Protein AF-A0A9X2S4Z9-F1 (afdb_monomer)

Foldseek 3Di:
DPPPDDDDQDDDDPPADDCLCCLVVVDDDPDDDDDPDDDDDDDDDSVCCNPPVCPPPVSVVVSVVRVVVSVVVSVVVVCCVVPDDPVVVVLVVVQVVVVVVDVDRDDDDPDPPPPPD

Nearest PDB structures (foldseek):
  8ro1-assembly1_P  TM=2.222E-01  e=6.236E+00  Caenorhabditis elegans

InterPro domains:
  IPR014710 RmlC-like jelly roll fold [G3DSA:2.60.120.10] (1-115)
  IPR018490 Cyclic nucleotide-binding domain superfamily [SSF51206] (2-73)

Radius of gyration: 18.54 Å; Cα contacts (8 Å, |Δi|>4): 35; chains: 1; bounding box: 45×36×49 Å

Mean predicted aligned error: 10.08 Å

pLDDT: mean 78.52, std 17.28, range [30.0, 96.38]

Organism: NCBI:txid2963284

Solvent-accessible surface area (backbone atoms only — not comparable to full-atom values): 7906 Å² total; per-residue (Å²): 117,96,84,79,75,85,79,88,88,79,89,87,64,92,89,72,90,78,61,62,65,33,50,76,66,72,46,79,78,92,71,86,86,80,80,91,62,98,77,88,81,91,84,75,60,63,66,57,40,55,74,51,39,65,74,33,68,67,55,39,50,51,49,52,52,54,49,50,53,52,49,52,51,51,50,50,51,49,50,48,69,72,74,49,60,68,68,63,52,51,51,52,49,51,40,59,58,34,58,73,78,43,97,58,84,75,84,77,77,94,72,78,84,85,73,86,124

Secondary structure (DSSP, 8-state):
-TT----------SS---SHHHHHHT---SS----SS--------HHHHHHTGGG-HHHHHHHHHHHHHHHHHHHHHHHHHHHS-HHHHHHHHHHHHHHHHSS------S--TT---

Structure (mmCIF, N/CA/C/O backbone):
data_AF-A0A9X2S4Z9-F1
#
_entry.id   AF-A0A9X2S4Z9-F1
#
loop_
_atom_site.group_PDB
_atom_site.id
_atom_site.type_symbol
_atom_site.label_atom_id
_atom_site.label_alt_id
_atom_site.label_comp_id
_atom_site.label_asym_id
_atom_site.label_entity_id
_atom_site.label_seq_id
_atom_site.pdbx_PDB_ins_code
_atom_site.Cartn_x
_atom_site.Cartn_y
_atom_site.Cartn_z
_atom_site.occupancy
_atom_site.B_iso_or_equiv
_atom_site.auth_seq_id
_atom_site.auth_comp_id
_atom_site.auth_asym_id
_atom_site.auth_atom_id
_atom_site.pdbx_PDB_model_num
ATOM 1 N N . MET A 1 1 ? 2.773 22.486 -10.984 1.00 43.81 1 MET A N 1
ATOM 2 C CA . MET A 1 1 ? 4.053 21.786 -10.732 1.00 43.81 1 MET A CA 1
ATOM 3 C C . MET A 1 1 ? 5.121 22.432 -11.597 1.00 43.81 1 MET A C 1
ATOM 5 O O . MET A 1 1 ? 4.816 22.690 -12.759 1.00 43.81 1 MET A O 1
ATOM 9 N N . PRO A 1 2 ? 6.314 22.745 -11.070 1.00 48.91 2 PRO A N 1
ATOM 10 C CA . PRO A 1 2 ? 7.360 23.373 -11.865 1.00 48.91 2 PRO A CA 1
ATOM 11 C C . PRO A 1 2 ? 7.752 22.391 -12.982 1.00 48.91 2 PRO A C 1
ATOM 13 O O . PRO A 1 2 ? 8.187 21.279 -12.701 1.00 48.91 2 PRO A O 1
ATOM 16 N N . ASN A 1 3 ? 7.517 22.785 -14.238 1.00 58.12 3 ASN A N 1
ATOM 17 C CA . ASN A 1 3 ? 7.929 22.126 -15.494 1.00 58.12 3 ASN A CA 1
ATOM 18 C C . ASN A 1 3 ? 6.941 21.146 -16.168 1.00 58.12 3 ASN A C 1
ATOM 20 O O . ASN A 1 3 ? 7.272 20.634 -17.233 1.00 58.12 3 ASN A O 1
ATOM 24 N N . GLY A 1 4 ? 5.746 20.884 -15.618 1.00 58.09 4 GLY A N 1
ATOM 25 C CA . GLY A 1 4 ? 4.675 20.152 -16.332 1.00 58.09 4 GLY A CA 1
ATOM 26 C C . GLY A 1 4 ? 4.968 18.690 -16.719 1.00 58.09 4 GLY A C 1
ATOM 27 O O . GLY A 1 4 ? 4.243 18.115 -17.526 1.00 58.09 4 GLY A O 1
ATOM 28 N N . ARG A 1 5 ? 6.022 18.080 -16.163 1.00 68.56 5 ARG A N 1
ATOM 29 C CA . ARG A 1 5 ? 6.392 16.682 -16.426 1.00 68.56 5 ARG A CA 1
ATOM 30 C C . ARG A 1 5 ? 5.695 15.752 -15.434 1.00 68.56 5 ARG A C 1
ATOM 32 O O . ARG A 1 5 ? 5.870 15.905 -14.227 1.00 68.56 5 ARG A O 1
ATOM 39 N N . ASN A 1 6 ? 4.952 14.776 -15.950 1.00 72.44 6 ASN A N 1
ATOM 40 C CA . ASN A 1 6 ? 4.414 13.666 -15.165 1.00 72.44 6 ASN A CA 1
ATOM 41 C C . ASN A 1 6 ? 5.463 12.552 -15.088 1.00 72.44 6 ASN A C 1
ATOM 43 O O . ASN A 1 6 ? 6.114 12.253 -16.086 1.00 72.44 6 ASN A O 1
ATOM 47 N N . SER A 1 7 ? 5.622 11.942 -13.916 1.00 76.44 7 SER A N 1
ATOM 48 C CA . SER A 1 7 ? 6.502 10.787 -13.727 1.00 76.44 7 SER A CA 1
ATOM 49 C C . SER A 1 7 ? 5.659 9.585 -13.332 1.00 76.44 7 SER A C 1
ATOM 51 O O . SER A 1 7 ? 4.906 9.664 -12.357 1.00 76.44 7 SER A O 1
ATOM 53 N N . LEU A 1 8 ? 5.760 8.490 -14.088 1.00 79.19 8 LEU A N 1
ATOM 54 C CA . LEU A 1 8 ? 5.077 7.250 -13.744 1.00 79.19 8 LEU A CA 1
ATOM 55 C C . LEU A 1 8 ? 5.768 6.609 -12.537 1.00 79.19 8 LEU A C 1
ATOM 57 O O . LEU A 1 8 ? 6.970 6.355 -12.559 1.00 79.19 8 LEU A O 1
ATOM 61 N N . LEU A 1 9 ? 4.997 6.357 -11.479 1.00 78.56 9 LEU A N 1
ATOM 62 C CA . LEU A 1 9 ? 5.508 5.759 -10.245 1.00 78.56 9 LEU A CA 1
ATOM 63 C C . LEU A 1 9 ? 5.498 4.229 -10.282 1.00 78.56 9 LEU A C 1
ATOM 65 O O . LEU A 1 9 ? 6.463 3.611 -9.839 1.00 78.56 9 LEU A O 1
ATOM 69 N N . ALA A 1 10 ? 4.404 3.630 -10.753 1.00 78.69 10 ALA A N 1
ATOM 70 C CA . ALA A 1 10 ? 4.235 2.184 -10.826 1.00 78.69 10 ALA A CA 1
ATOM 71 C C . ALA A 1 10 ? 3.013 1.812 -11.672 1.00 78.69 10 ALA A C 1
ATOM 73 O O . ALA A 1 10 ? 2.041 2.570 -11.730 1.00 78.69 10 ALA A O 1
ATOM 74 N N . PHE A 1 11 ? 3.029 0.596 -12.216 1.00 82.50 11 PHE A N 1
ATOM 75 C CA . PHE A 1 11 ? 1.827 -0.095 -12.665 1.00 82.50 11 PHE A CA 1
ATOM 76 C C . PHE A 1 11 ? 1.272 -0.978 -11.535 1.00 82.50 11 PHE A C 1
ATOM 78 O O . PHE A 1 11 ? 2.022 -1.627 -10.800 1.00 82.50 11 PHE A O 1
ATOM 85 N N . TYR A 1 12 ? -0.051 -1.003 -11.370 1.00 83.69 12 TYR A N 1
ATOM 86 C CA . TYR A 1 12 ? -0.716 -1.782 -10.323 1.00 83.69 12 TYR A CA 1
ATOM 87 C C . TYR A 1 12 ? -1.500 -2.956 -10.919 1.00 83.69 12 TYR A C 1
ATOM 89 O O . TYR A 1 12 ? -2.328 -2.765 -11.805 1.00 83.69 12 TYR A O 1
ATOM 97 N N . LYS A 1 13 ? -1.293 -4.158 -10.364 1.00 80.06 13 LYS A N 1
ATOM 98 C CA . LYS A 1 13 ? -2.093 -5.365 -10.644 1.00 80.06 13 LYS A CA 1
ATOM 99 C C . LYS A 1 13 ? -3.029 -5.669 -9.472 1.00 80.06 13 LYS A C 1
ATOM 101 O O . LYS A 1 13 ? -2.626 -5.412 -8.342 1.00 80.06 13 LYS A O 1
ATOM 106 N N . PRO A 1 14 ? -4.234 -6.223 -9.679 1.00 83.12 14 PRO A N 1
ATOM 107 C CA . PRO A 1 14 ? -5.097 -6.635 -8.574 1.00 83.12 14 PRO A CA 1
ATOM 108 C C . PRO A 1 14 ? -4.457 -7.732 -7.696 1.00 83.12 14 PRO A C 1
ATOM 110 O O . PRO A 1 14 ? -3.744 -8.587 -8.208 1.00 83.12 14 PRO A O 1
ATOM 113 N N . PHE A 1 15 ? -4.699 -7.781 -6.383 1.00 83.25 15 PHE A N 1
ATOM 114 C CA . PHE A 1 15 ? -5.403 -6.789 -5.560 1.00 83.25 15 PHE A CA 1
ATOM 115 C C . PHE A 1 15 ? -4.403 -5.797 -4.948 1.00 83.25 15 PHE A C 1
ATOM 117 O O . PHE A 1 15 ? -3.408 -6.211 -4.355 1.00 83.25 15 PHE A O 1
ATOM 124 N N . ARG A 1 16 ? -4.656 -4.485 -5.063 1.00 87.81 16 ARG A N 1
ATOM 125 C CA . ARG A 1 16 ? -3.789 -3.441 -4.485 1.00 87.81 16 ARG A CA 1
ATOM 126 C C . ARG A 1 16 ? -4.609 -2.390 -3.761 1.00 87.81 16 ARG A C 1
ATOM 128 O O . ARG A 1 16 ? -5.624 -1.920 -4.263 1.00 87.81 16 ARG A O 1
ATOM 135 N N . VAL A 1 17 ? -4.126 -2.013 -2.582 1.00 92.12 17 VAL A N 1
ATOM 136 C CA . VAL A 1 17 ? -4.711 -0.948 -1.767 1.00 92.12 17 VAL A CA 1
ATOM 137 C C . VAL A 1 17 ? -4.193 0.393 -2.255 1.00 92.12 17 VAL A C 1
ATOM 139 O O . VAL A 1 17 ? -3.003 0.545 -2.529 1.00 92.12 17 VAL A O 1
ATOM 142 N N . ILE A 1 18 ? -5.076 1.375 -2.325 1.00 92.38 18 ILE A N 1
ATOM 143 C CA . ILE A 1 18 ? -4.774 2.755 -2.692 1.00 92.38 18 ILE A CA 1
ATOM 144 C C . ILE A 1 18 ? -5.368 3.648 -1.600 1.00 92.38 18 ILE A C 1
ATOM 146 O O . ILE A 1 18 ? -6.448 3.348 -1.094 1.00 92.38 18 ILE A O 1
ATOM 150 N N . GLY A 1 19 ? -4.670 4.720 -1.221 1.00 91.75 19 GLY A N 1
ATOM 151 C CA . GLY A 1 19 ? -5.109 5.616 -0.146 1.00 91.75 19 GLY A CA 1
ATOM 152 C C . GLY A 1 19 ? -4.553 5.273 1.240 1.00 91.75 19 GLY A C 1
ATOM 153 O O . GLY A 1 19 ? -4.879 5.949 2.211 1.00 91.75 19 GLY A O 1
ATOM 154 N N . ASP A 1 20 ? -3.725 4.234 1.376 1.00 91.75 20 ASP A N 1
ATOM 155 C CA . ASP A 1 20 ? -3.153 3.819 2.664 1.00 91.75 20 ASP A CA 1
ATOM 156 C C . ASP A 1 20 ? -2.212 4.870 3.266 1.00 91.75 20 ASP A C 1
ATOM 158 O O . ASP A 1 20 ? -2.266 5.125 4.470 1.00 91.75 20 ASP A O 1
ATOM 162 N N . ILE A 1 21 ? -1.406 5.542 2.441 1.00 92.31 21 ILE A N 1
ATOM 163 C CA . ILE A 1 21 ? -0.563 6.659 2.893 1.00 92.31 21 ILE A CA 1
ATOM 164 C C . ILE A 1 21 ? -1.438 7.818 3.381 1.00 92.31 21 ILE A C 1
ATOM 166 O O . ILE A 1 21 ? -1.223 8.342 4.473 1.00 92.31 21 ILE A O 1
ATOM 170 N N . GLU A 1 22 ? -2.445 8.208 2.605 1.00 94.00 22 GLU A N 1
ATOM 171 C CA . GLU A 1 22 ? -3.347 9.325 2.889 1.00 94.00 22 GLU A CA 1
ATOM 172 C C . GLU A 1 22 ? -4.204 9.072 4.136 1.00 94.00 22 GLU A C 1
ATOM 174 O O . GLU A 1 22 ? -4.480 9.999 4.905 1.00 94.00 22 GLU A O 1
ATOM 179 N N . VAL A 1 23 ? -4.611 7.822 4.372 1.00 92.12 23 VAL A N 1
ATOM 180 C CA . VAL A 1 23 ? -5.284 7.401 5.607 1.00 92.12 23 VAL A CA 1
ATOM 181 C C . VAL A 1 23 ? -4.347 7.554 6.799 1.00 92.12 23 VAL A C 1
ATOM 183 O O . VAL A 1 23 ? -4.715 8.229 7.759 1.00 92.12 23 VAL A O 1
ATOM 186 N N . VAL A 1 24 ? -3.149 6.960 6.742 1.00 90.44 24 VAL A N 1
ATOM 187 C CA . VAL A 1 24 ? -2.219 6.886 7.883 1.00 90.44 24 VAL A CA 1
ATOM 188 C C . VAL A 1 24 ? -1.620 8.251 8.222 1.00 90.44 24 VAL A C 1
ATOM 190 O O . VAL A 1 24 ? -1.466 8.587 9.393 1.00 90.44 24 VAL A O 1
ATOM 193 N N . LYS A 1 25 ? -1.276 9.051 7.211 1.00 90.50 25 LYS A N 1
ATOM 194 C CA . LYS A 1 25 ? -0.644 10.368 7.382 1.00 90.50 25 LYS A CA 1
ATOM 195 C C . LYS A 1 25 ? -1.642 11.515 7.498 1.00 90.50 25 LYS A C 1
ATOM 197 O O . LYS A 1 25 ? -1.222 12.632 7.773 1.00 90.50 25 LYS A O 1
ATOM 202 N N . ASN A 1 26 ? -2.935 11.255 7.292 1.00 90.12 26 ASN A N 1
ATOM 203 C CA . ASN A 1 26 ? -3.973 12.285 7.236 1.00 90.12 26 ASN A CA 1
ATOM 204 C C . ASN A 1 26 ? -3.604 13.443 6.282 1.00 90.12 26 ASN A C 1
ATOM 206 O O . ASN A 1 26 ? -3.735 14.616 6.620 1.00 90.12 26 ASN A O 1
ATOM 210 N N . GLN A 1 27 ? -3.108 13.096 5.093 1.00 90.31 27 GLN A N 1
ATOM 211 C CA . GLN A 1 27 ? -2.649 14.050 4.082 1.00 90.31 27 GLN A CA 1
ATOM 212 C C . GLN A 1 27 ? -3.425 13.890 2.773 1.00 90.31 27 GLN A C 1
ATOM 214 O O . GLN A 1 27 ? -4.048 12.853 2.535 1.00 90.31 27 GLN A O 1
ATOM 219 N N . SER A 1 28 ? -3.358 14.908 1.917 1.00 89.12 28 SER A N 1
ATOM 220 C CA . SER A 1 28 ? -3.863 14.832 0.545 1.00 89.12 28 SER A CA 1
ATOM 221 C C . SER A 1 28 ? -2.977 13.944 -0.330 1.00 89.12 28 SER A C 1
ATOM 223 O O . SER A 1 28 ? -1.775 13.809 -0.079 1.00 89.12 28 SER A O 1
ATOM 225 N N . SER A 1 29 ? -3.564 13.377 -1.386 1.00 88.50 29 SER A N 1
ATOM 226 C CA . SER A 1 29 ? -2.825 12.594 -2.376 1.00 88.50 29 SER A CA 1
ATOM 227 C C . SER A 1 29 ? -1.747 13.439 -3.047 1.00 88.50 29 SER A C 1
ATOM 229 O O . SER A 1 29 ? -1.996 14.568 -3.473 1.00 88.50 29 SER A O 1
ATOM 231 N N . THR A 1 30 ? -0.550 12.879 -3.178 1.00 86.88 30 THR A N 1
ATOM 232 C CA . THR A 1 30 ? 0.594 13.552 -3.816 1.00 86.88 30 THR A CA 1
ATOM 233 C C . THR A 1 30 ? 0.688 13.280 -5.317 1.00 86.88 30 THR A C 1
ATOM 235 O O . THR A 1 30 ? 1.506 13.894 -6.000 1.00 86.88 30 THR A O 1
ATOM 238 N N . GLY A 1 31 ? -0.147 12.379 -5.834 1.00 85.88 31 GLY A N 1
ATOM 239 C CA . GLY A 1 31 ? -0.175 11.980 -7.234 1.00 85.88 3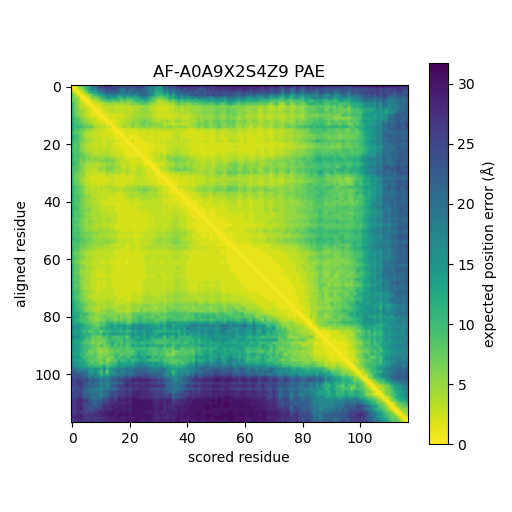1 GLY A CA 1
ATOM 240 C C . GLY A 1 31 ? -1.583 11.669 -7.723 1.00 85.88 31 GLY A C 1
ATOM 241 O O . GLY A 1 31 ? -2.557 11.731 -6.971 1.00 85.88 31 GLY A O 1
ATOM 242 N N . THR A 1 32 ? -1.668 11.337 -9.006 1.00 89.56 32 THR A N 1
ATOM 243 C CA . THR A 1 32 ? -2.892 10.896 -9.670 1.00 89.56 32 THR A CA 1
ATOM 244 C C . THR A 1 32 ? -2.816 9.408 -9.969 1.00 89.56 32 THR A C 1
ATOM 246 O O . THR A 1 32 ? -1.738 8.828 -10.099 1.00 89.56 32 THR A O 1
ATOM 249 N N . ILE A 1 33 ? -3.985 8.785 -10.066 1.00 89.06 33 ILE A N 1
ATOM 250 C CA . ILE A 1 33 ? -4.129 7.380 -10.425 1.00 89.06 33 ILE A CA 1
ATOM 251 C C . ILE A 1 33 ? -5.100 7.326 -11.587 1.00 89.06 33 ILE A C 1
ATOM 253 O O . ILE A 1 33 ? -6.151 7.966 -11.556 1.00 89.06 33 ILE A O 1
ATOM 257 N N . GLN A 1 34 ? -4.724 6.575 -12.611 1.00 90.06 34 GLN A N 1
ATOM 258 C CA . GLN A 1 34 ? -5.505 6.415 -13.821 1.00 90.06 34 GLN A CA 1
ATOM 259 C C . GLN A 1 34 ? -5.684 4.927 -14.096 1.00 90.06 34 GLN A C 1
ATOM 261 O O . GLN A 1 34 ? -4.729 4.155 -14.027 1.00 90.06 34 GLN A O 1
ATOM 266 N N . ALA A 1 35 ? -6.919 4.535 -14.398 1.00 90.38 35 ALA A N 1
ATOM 267 C CA . ALA A 1 35 ? -7.210 3.197 -14.879 1.00 90.38 35 ALA A CA 1
ATOM 268 C C . ALA A 1 35 ? -6.745 3.074 -16.336 1.00 90.38 35 ALA A C 1
ATOM 270 O O . ALA A 1 35 ? -7.098 3.910 -17.169 1.00 90.38 35 ALA A O 1
ATOM 271 N N . PHE A 1 36 ? -5.944 2.050 -16.624 1.00 83.81 36 PHE A N 1
ATOM 272 C CA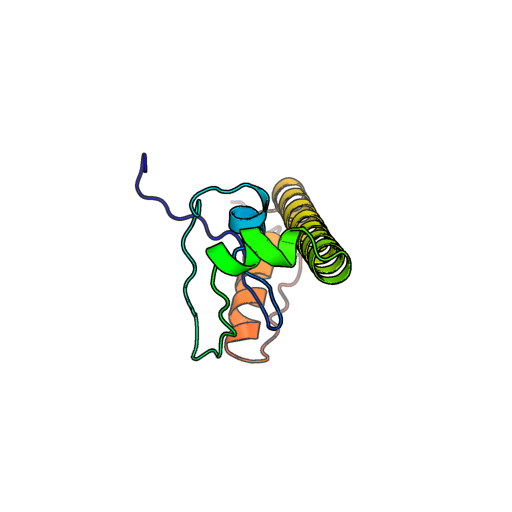 . PHE A 1 36 ? -5.474 1.763 -17.982 1.00 83.81 36 PHE A CA 1
ATOM 273 C C . PHE A 1 36 ? -6.518 0.983 -18.800 1.00 83.81 36 PHE A C 1
ATOM 275 O O . PHE A 1 36 ? -6.625 1.152 -20.007 1.00 83.81 36 PHE A O 1
ATOM 282 N N . SER A 1 37 ? -7.340 0.180 -18.123 1.00 85.31 37 SER A N 1
ATOM 283 C CA . SER A 1 37 ? -8.454 -0.580 -18.692 1.00 85.31 37 SER A CA 1
ATOM 284 C C . SER A 1 37 ? -9.651 -0.567 -17.733 1.00 85.31 37 SER A C 1
ATOM 286 O O . SER A 1 37 ? -9.572 -0.017 -16.630 1.00 85.31 37 SER A O 1
ATOM 288 N N . THR A 1 38 ? -10.783 -1.150 -18.138 1.00 90.81 38 THR A N 1
ATOM 289 C CA . THR A 1 38 ? -11.946 -1.302 -17.253 1.00 90.81 38 THR A CA 1
ATOM 290 C C . THR A 1 38 ? -11.562 -2.100 -16.006 1.00 90.81 38 THR A C 1
ATOM 292 O O . THR A 1 38 ? -11.187 -3.267 -16.093 1.00 90.81 38 THR A O 1
ATOM 295 N N . CYS A 1 39 ? -11.691 -1.480 -14.834 1.00 88.69 39 CYS A N 1
ATOM 296 C CA . CYS A 1 39 ? -11.371 -2.097 -13.553 1.00 88.69 39 CYS A CA 1
ATOM 297 C C . CYS A 1 39 ? -12.505 -1.922 -12.540 1.00 88.69 39 CYS A C 1
ATOM 299 O O . CYS A 1 39 ? -13.244 -0.936 -12.569 1.00 88.69 39 CYS A O 1
ATOM 301 N N . TYR A 1 40 ? -12.596 -2.859 -11.599 1.00 93.19 40 TYR A N 1
ATOM 302 C CA . TYR A 1 40 ? -13.519 -2.787 -10.470 1.00 93.19 40 TYR A CA 1
ATOM 303 C C . TYR A 1 40 ? -12.756 -2.418 -9.202 1.00 93.19 40 TYR A C 1
ATOM 305 O O . TYR A 1 40 ? -11.750 -3.045 -8.871 1.00 93.19 40 TYR A O 1
ATOM 313 N N . CYS A 1 41 ? -13.257 -1.417 -8.482 1.00 93.19 41 CYS A N 1
ATOM 314 C CA . CYS A 1 41 ? -12.646 -0.926 -7.252 1.00 93.19 41 CYS A CA 1
ATOM 315 C C . CYS A 1 41 ? -13.597 -1.118 -6.073 1.00 93.19 41 CYS A C 1
ATOM 317 O O . CYS A 1 41 ? -14.785 -0.810 -6.161 1.00 93.19 41 CYS A O 1
ATOM 319 N N . LEU A 1 42 ? -13.051 -1.572 -4.945 1.00 93.88 42 LEU A N 1
ATOM 320 C CA . LEU A 1 42 ? -13.736 -1.528 -3.659 1.00 93.88 42 LEU A CA 1
ATOM 321 C C . LEU A 1 42 ? -13.370 -0.214 -2.971 1.00 93.88 42 LEU A C 1
ATOM 323 O O . LEU A 1 42 ? -12.199 0.033 -2.687 1.00 93.88 42 LEU A O 1
ATOM 327 N N . ALA A 1 43 ? -14.369 0.631 -2.723 1.00 94.62 43 ALA A N 1
ATOM 328 C CA . ALA A 1 43 ? -14.176 1.931 -2.095 1.00 94.62 43 ALA A CA 1
ATOM 329 C C . ALA A 1 43 ? -14.660 1.924 -0.643 1.00 94.62 43 ALA A C 1
ATOM 331 O O . ALA A 1 43 ? -15.700 1.354 -0.314 1.00 94.62 43 ALA A O 1
ATOM 332 N N . ILE A 1 44 ? -13.916 2.612 0.220 1.00 94.25 44 ILE A N 1
ATOM 333 C CA . ILE A 1 44 ? -14.286 2.866 1.609 1.00 94.25 44 ILE A CA 1
ATOM 334 C C . ILE A 1 44 ? -14.053 4.342 1.936 1.00 94.25 44 ILE A C 1
ATOM 336 O O . ILE A 1 44 ? -13.100 4.950 1.451 1.00 94.25 44 ILE A O 1
ATOM 340 N N . SER A 1 45 ? -14.935 4.934 2.746 1.00 94.75 45 SER A N 1
ATOM 341 C CA . SER A 1 45 ? -14.791 6.332 3.167 1.00 94.75 45 SER A CA 1
ATOM 342 C C . SER A 1 45 ? -13.516 6.527 3.989 1.00 94.75 45 SER A C 1
ATOM 344 O O . SER A 1 45 ? -13.335 5.871 5.016 1.00 94.75 45 SER A O 1
ATOM 346 N N . MET A 1 46 ? -12.672 7.479 3.580 1.00 93.19 46 MET A N 1
ATOM 347 C CA . MET A 1 46 ? -11.440 7.842 4.294 1.00 93.19 46 MET A CA 1
ATOM 348 C C . MET A 1 46 ? -11.715 8.272 5.737 1.00 93.19 46 MET A C 1
ATOM 350 O O . MET A 1 46 ? -10.937 7.959 6.635 1.00 93.19 46 MET A O 1
ATOM 354 N N . GLU A 1 47 ? -12.834 8.958 5.973 1.00 93.38 47 GLU A N 1
ATOM 355 C CA . GLU A 1 47 ? -13.262 9.368 7.311 1.00 93.38 47 GLU A CA 1
ATOM 356 C C . GLU A 1 47 ? -13.522 8.149 8.200 1.00 93.38 47 GLU A C 1
ATOM 358 O O . GLU A 1 47 ? -12.962 8.043 9.292 1.00 93.38 47 GLU A O 1
ATOM 363 N N . LYS A 1 48 ? -14.290 7.176 7.692 1.00 94.00 48 LYS A N 1
ATOM 364 C CA . LYS A 1 48 ? -14.593 5.941 8.420 1.00 94.00 48 LYS A CA 1
ATOM 365 C C . LYS A 1 48 ? -13.328 5.143 8.723 1.00 94.00 48 LYS A C 1
ATOM 367 O O . LYS A 1 48 ? -13.143 4.677 9.846 1.00 94.00 48 LYS A O 1
ATOM 372 N N . VAL A 1 49 ? -12.425 5.026 7.746 1.00 94.62 49 VAL A N 1
ATOM 373 C CA . VAL A 1 49 ? -11.146 4.337 7.951 1.00 94.62 49 VAL A CA 1
ATOM 374 C C . VAL A 1 49 ? -10.356 5.010 9.073 1.00 94.62 49 VAL A C 1
ATOM 376 O O . VAL A 1 49 ? -9.880 4.329 9.979 1.00 94.62 49 VAL A O 1
ATOM 379 N N . ARG A 1 50 ? -10.253 6.343 9.056 1.00 92.62 50 ARG A N 1
ATOM 380 C CA . ARG A 1 50 ? -9.505 7.106 10.064 1.00 92.62 50 ARG A CA 1
ATOM 381 C C . ARG A 1 50 ? -10.108 7.001 11.463 1.00 92.62 50 ARG A C 1
ATOM 383 O O . ARG A 1 50 ? -9.345 6.902 12.418 1.00 92.62 50 ARG A O 1
ATOM 390 N N . LEU A 1 51 ? -11.434 7.019 11.598 1.00 93.50 51 LEU A N 1
ATOM 391 C CA . LEU A 1 51 ? -12.112 6.999 12.900 1.00 93.50 51 LEU A CA 1
ATOM 392 C C . LEU A 1 51 ? -12.157 5.609 13.545 1.00 93.50 51 LEU A C 1
ATOM 394 O O . LEU A 1 51 ? -12.007 5.501 14.770 1.00 93.50 51 LEU A O 1
ATOM 398 N N . GLU A 1 52 ? -12.372 4.575 12.731 1.00 94.38 52 GLU A N 1
ATOM 399 C CA . GLU A 1 52 ? -12.654 3.212 13.188 1.00 94.38 52 GLU A CA 1
ATOM 400 C C . GLU A 1 52 ? -11.503 2.251 12.873 1.00 94.38 52 GLU A C 1
ATOM 402 O O . GLU A 1 52 ? -10.963 1.604 13.768 1.00 94.38 52 GLU A O 1
ATOM 407 N N . LEU A 1 53 ? -11.099 2.164 11.605 1.00 93.75 53 LEU A N 1
ATOM 408 C CA . LEU A 1 53 ? -10.242 1.076 11.128 1.00 93.75 53 LEU A CA 1
ATOM 409 C C . LEU A 1 53 ? -8.762 1.260 11.464 1.00 93.75 53 LEU A C 1
ATOM 411 O O . LEU A 1 53 ? -8.052 0.275 11.630 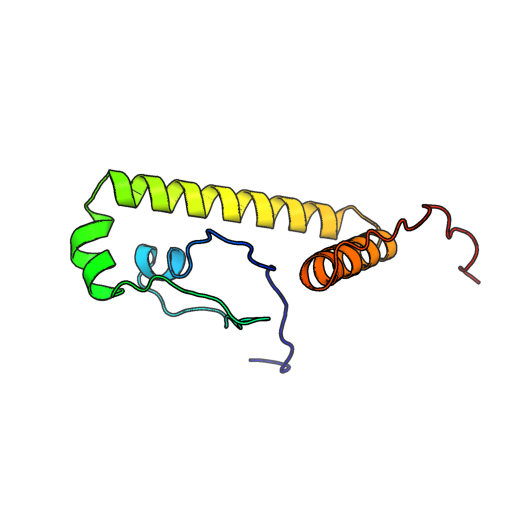1.00 93.75 53 LEU A O 1
ATOM 415 N N . THR A 1 54 ? -8.286 2.491 11.647 1.00 89.31 54 THR A N 1
ATOM 416 C CA . THR A 1 54 ? -6.925 2.740 12.165 1.00 89.31 54 THR A CA 1
ATOM 417 C C . THR A 1 54 ? -6.730 2.209 13.589 1.00 89.31 54 THR A C 1
ATOM 419 O O . THR A 1 54 ? -5.598 1.941 13.990 1.00 89.31 54 THR A O 1
ATOM 422 N N . LYS A 1 55 ? -7.822 2.031 14.346 1.00 92.62 55 LYS A N 1
ATOM 423 C CA . LYS A 1 55 ? -7.826 1.442 15.693 1.00 92.62 55 LYS A CA 1
ATOM 424 C C . LYS A 1 55 ? -8.016 -0.077 15.664 1.00 92.62 55 LYS A C 1
ATOM 426 O O . LYS A 1 55 ? -7.773 -0.739 16.672 1.00 92.62 55 LYS A O 1
ATOM 431 N N . ASP A 1 56 ? -8.430 -0.639 14.529 1.00 95.75 56 ASP A N 1
ATOM 432 C CA . ASP A 1 56 ? -8.541 -2.081 14.348 1.00 95.75 56 ASP A CA 1
ATOM 433 C C . ASP A 1 56 ? -7.165 -2.688 14.042 1.00 95.75 56 ASP A C 1
ATOM 435 O O . ASP A 1 56 ? -6.505 -2.366 13.053 1.00 95.75 56 ASP A O 1
ATOM 439 N N . ARG A 1 57 ? -6.726 -3.621 14.891 1.00 96.25 57 ARG A N 1
ATOM 440 C CA . ARG A 1 57 ? -5.400 -4.244 14.768 1.00 96.25 57 ARG A CA 1
ATOM 441 C C . ARG A 1 57 ? -5.229 -5.042 13.472 1.00 96.25 57 ARG A C 1
ATOM 443 O O . ARG A 1 57 ? -4.112 -5.116 12.962 1.00 96.25 57 ARG A O 1
ATOM 450 N N . LYS A 1 58 ? -6.285 -5.681 12.957 1.00 96.38 58 LYS A N 1
ATOM 451 C CA . LYS A 1 58 ? -6.206 -6.483 11.726 1.00 96.38 58 LYS A CA 1
ATOM 452 C C . LYS A 1 58 ? -6.042 -5.564 10.523 1.00 96.38 58 LYS A C 1
ATOM 454 O O . LYS A 1 58 ? -5.149 -5.795 9.714 1.00 96.38 58 LYS A O 1
ATOM 459 N N . PHE A 1 59 ? -6.845 -4.505 10.448 1.00 93.56 59 PHE A N 1
ATOM 460 C CA . PHE A 1 59 ? -6.747 -3.511 9.384 1.00 93.56 59 PHE A CA 1
ATOM 461 C C . PHE A 1 59 ? -5.410 -2.766 9.425 1.00 93.56 59 PHE A C 1
ATOM 463 O O . PHE A 1 59 ? -4.778 -2.568 8.387 1.00 93.56 59 PHE A O 1
ATOM 470 N N . LEU A 1 60 ? -4.931 -2.408 10.619 1.00 92.56 60 LEU A N 1
ATOM 471 C CA . LEU A 1 60 ? -3.636 -1.757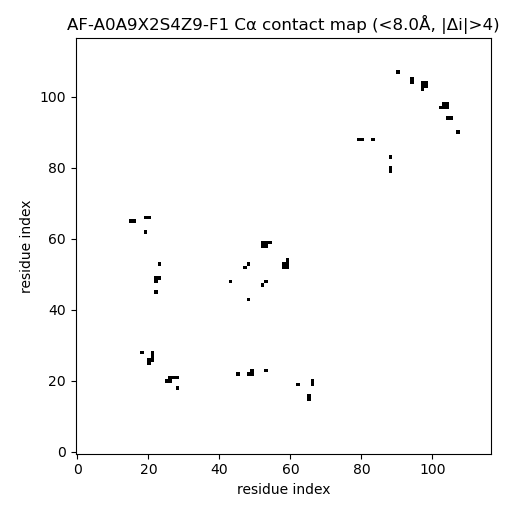 10.771 1.00 92.56 60 LEU A CA 1
ATOM 472 C C . LEU A 1 60 ? -2.490 -2.668 10.316 1.00 92.56 60 LEU A C 1
ATOM 474 O O . LEU A 1 60 ? -1.628 -2.224 9.563 1.00 92.56 60 LEU A O 1
ATOM 478 N N . LYS A 1 61 ? -2.501 -3.952 10.708 1.00 95.62 61 LYS 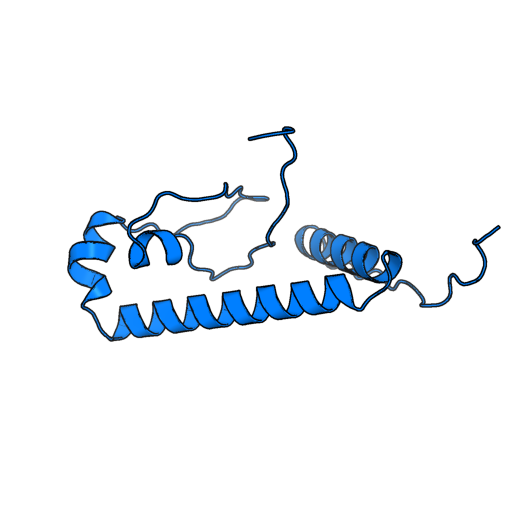A N 1
ATOM 479 C CA . LYS A 1 61 ? -1.508 -4.930 10.241 1.00 95.62 61 LYS A CA 1
ATOM 480 C C . LYS A 1 61 ? -1.529 -5.060 8.715 1.00 95.62 61 LYS A C 1
ATOM 482 O O . LYS A 1 61 ? -0.478 -4.950 8.096 1.00 95.62 61 LYS A O 1
ATOM 487 N N . PHE A 1 62 ? -2.714 -5.212 8.128 1.00 94.12 62 PHE A N 1
ATOM 488 C CA . PHE A 1 62 ? -2.898 -5.267 6.677 1.00 94.12 62 PHE A CA 1
ATOM 489 C C . PHE A 1 62 ? -2.347 -4.017 5.969 1.00 94.12 62 PHE A C 1
ATOM 491 O O . PHE A 1 62 ? -1.648 -4.113 4.963 1.00 94.12 62 PHE A O 1
ATOM 498 N N . THR A 1 63 ? -2.607 -2.832 6.526 1.00 93.31 63 THR A N 1
ATOM 499 C CA . THR A 1 63 ? -2.099 -1.561 5.990 1.00 93.31 63 THR A CA 1
ATOM 500 C C . THR A 1 63 ? -0.571 -1.500 6.058 1.00 93.31 63 THR A C 1
ATOM 502 O O . THR A 1 63 ? 0.073 -1.081 5.098 1.00 93.31 63 THR A O 1
ATOM 505 N N . CYS A 1 64 ? 0.028 -1.955 7.162 1.00 93.62 64 CYS A N 1
ATOM 506 C CA . CYS A 1 64 ? 1.480 -2.034 7.311 1.00 93.62 64 CYS A CA 1
ATOM 507 C C . CYS A 1 64 ? 2.119 -3.017 6.321 1.00 93.62 64 CYS A C 1
ATOM 509 O O . CYS A 1 64 ? 3.154 -2.691 5.748 1.00 93.62 64 CYS A O 1
ATOM 511 N N . GLU A 1 65 ? 1.511 -4.184 6.099 1.00 94.50 65 GLU A N 1
ATOM 512 C CA . GLU A 1 65 ? 1.973 -5.166 5.107 1.00 94.50 65 GLU A CA 1
ATOM 513 C C . GLU A 1 65 ? 1.930 -4.568 3.690 1.00 94.50 65 GLU A C 1
ATOM 515 O O . GLU A 1 65 ? 2.950 -4.563 3.004 1.00 94.50 65 GLU A O 1
ATOM 520 N N . SER A 1 66 ? 0.819 -3.921 3.309 1.00 92.44 66 SER A N 1
ATOM 521 C CA . SER A 1 66 ? 0.696 -3.185 2.036 1.00 92.44 66 SER A CA 1
ATOM 522 C C . SER A 1 66 ? 1.787 -2.120 1.863 1.00 92.44 66 SER A C 1
ATOM 524 O O . SER A 1 66 ? 2.413 -2.016 0.805 1.00 92.44 66 SER A O 1
ATOM 526 N N . LEU A 1 67 ? 2.047 -1.321 2.902 1.00 93.50 67 LEU A N 1
ATOM 527 C CA . LEU A 1 67 ? 3.091 -0.295 2.866 1.00 93.50 67 LEU A CA 1
ATOM 528 C C . LEU A 1 67 ? 4.495 -0.902 2.754 1.00 93.50 67 LEU A C 1
ATOM 530 O O . LEU A 1 67 ? 5.315 -0.381 1.998 1.00 93.50 67 LEU A O 1
ATOM 534 N N . ALA A 1 68 ? 4.774 -1.994 3.471 1.00 94.75 68 ALA A N 1
ATOM 535 C CA . ALA A 1 68 ? 6.061 -2.682 3.425 1.00 94.75 68 ALA A CA 1
ATOM 536 C C . ALA A 1 68 ? 6.340 -3.267 2.033 1.00 94.75 68 ALA A C 1
ATOM 538 O O . ALA A 1 68 ? 7.425 -3.061 1.490 1.00 94.75 68 ALA A O 1
ATOM 539 N N . GLU A 1 69 ? 5.349 -3.913 1.415 1.00 91.44 69 GLU A N 1
ATOM 540 C CA . GLU A 1 69 ? 5.448 -4.432 0.046 1.00 91.44 69 GLU A CA 1
ATOM 541 C C . GLU A 1 69 ? 5.710 -3.314 -0.970 1.00 91.44 69 GLU A C 1
ATOM 543 O O . GLU A 1 69 ? 6.603 -3.423 -1.814 1.00 91.44 69 GLU A O 1
ATOM 548 N N . LYS A 1 70 ? 4.979 -2.196 -0.871 1.00 90.31 70 LYS A N 1
ATOM 549 C CA . LYS A 1 70 ? 5.191 -1.028 -1.742 1.00 90.31 70 LYS A CA 1
ATOM 550 C C . LYS A 1 70 ? 6.577 -0.425 -1.559 1.00 90.31 70 LYS A C 1
ATOM 552 O O . LYS A 1 70 ? 7.212 -0.068 -2.549 1.00 90.31 70 LYS A O 1
ATOM 557 N N . LEU A 1 71 ? 7.052 -0.312 -0.319 1.00 91.44 71 LEU A N 1
ATOM 558 C CA . LEU A 1 71 ? 8.384 0.207 -0.025 1.00 91.44 71 LEU A CA 1
ATOM 559 C C . LEU A 1 71 ? 9.472 -0.701 -0.606 1.00 91.44 71 LEU A C 1
ATOM 561 O O . LEU A 1 71 ? 10.395 -0.197 -1.245 1.00 91.44 71 LEU A O 1
ATOM 565 N N . ALA A 1 72 ? 9.342 -2.019 -0.442 1.00 90.44 72 ALA A N 1
ATOM 566 C CA . ALA A 1 72 ? 10.265 -2.991 -1.019 1.00 90.44 72 ALA A CA 1
ATOM 567 C C . ALA A 1 72 ? 10.303 -2.887 -2.552 1.00 90.44 72 ALA A C 1
ATOM 569 O O . ALA A 1 72 ? 11.384 -2.789 -3.132 1.00 90.44 72 ALA A O 1
ATOM 570 N N . ALA A 1 73 ? 9.138 -2.805 -3.204 1.00 85.69 73 ALA A N 1
ATOM 571 C CA . ALA A 1 73 ? 9.044 -2.643 -4.654 1.00 85.69 73 ALA A CA 1
ATOM 572 C C . ALA A 1 73 ? 9.682 -1.330 -5.137 1.00 85.69 73 ALA A C 1
ATOM 574 O O . ALA A 1 73 ? 10.476 -1.332 -6.077 1.00 85.69 73 ALA A O 1
ATOM 575 N N . VAL A 1 74 ? 9.388 -0.200 -4.483 1.00 85.44 74 VAL A N 1
ATOM 576 C CA . VAL A 1 74 ? 10.001 1.095 -4.822 1.00 85.44 74 VAL A CA 1
ATOM 577 C C . VAL A 1 74 ? 11.512 1.056 -4.607 1.00 85.44 74 VAL A C 1
ATOM 579 O O . VAL A 1 74 ? 12.251 1.558 -5.451 1.00 85.44 74 VAL A O 1
ATOM 582 N N . SER A 1 75 ? 11.990 0.449 -3.520 1.00 85.56 75 SER A N 1
ATOM 583 C CA . SER A 1 75 ? 13.425 0.328 -3.252 1.00 85.56 75 SER A CA 1
ATOM 584 C C . SER A 1 75 ? 14.124 -0.536 -4.298 1.00 85.56 75 SER A C 1
ATOM 586 O O . SER A 1 75 ? 15.189 -0.156 -4.774 1.00 85.56 75 SER A O 1
ATOM 588 N N . MET A 1 76 ? 13.524 -1.659 -4.698 1.00 83.75 76 MET A N 1
ATOM 589 C CA . MET A 1 76 ? 14.072 -2.512 -5.753 1.00 83.75 76 MET A CA 1
ATOM 590 C C . MET A 1 76 ? 14.130 -1.764 -7.087 1.00 83.75 76 MET A C 1
ATOM 592 O O . MET A 1 76 ? 15.178 -1.715 -7.724 1.00 83.75 76 MET A O 1
ATOM 596 N N . ASN A 1 77 ? 13.043 -1.086 -7.465 1.00 77.81 77 ASN A N 1
ATOM 597 C CA . ASN A 1 77 ? 12.999 -0.269 -8.676 1.00 77.81 77 ASN A CA 1
ATOM 598 C C . ASN A 1 77 ? 14.030 0.865 -8.653 1.00 77.81 77 ASN A C 1
ATOM 600 O O . ASN A 1 77 ? 14.622 1.181 -9.682 1.00 77.81 77 ASN A O 1
ATOM 604 N N . ARG A 1 78 ? 14.279 1.486 -7.495 1.00 77.25 78 ARG A N 1
ATOM 605 C CA . ARG A 1 78 ? 15.339 2.493 -7.327 1.00 77.25 78 ARG A CA 1
ATOM 606 C C . ARG A 1 78 ? 16.722 1.888 -7.550 1.00 77.25 78 ARG A C 1
ATOM 608 O O . ARG A 1 78 ? 17.503 2.480 -8.289 1.00 77.25 78 ARG A O 1
ATOM 615 N N . SER A 1 79 ? 16.999 0.726 -6.962 1.00 78.88 79 SER A N 1
ATOM 616 C CA . SER A 1 79 ? 18.261 0.008 -7.160 1.00 78.88 79 SER A CA 1
ATOM 617 C C . SER A 1 79 ? 18.462 -0.362 -8.627 1.00 78.88 79 SER A C 1
ATOM 619 O O . SER A 1 79 ? 19.519 -0.075 -9.176 1.00 78.88 79 SER A O 1
ATOM 621 N N . ILE A 1 80 ? 17.434 -0.899 -9.295 1.00 74.38 80 ILE A N 1
ATOM 622 C CA . ILE A 1 80 ? 17.496 -1.223 -10.727 1.00 74.38 80 ILE A CA 1
ATOM 623 C C . ILE A 1 80 ? 17.788 0.039 -11.550 1.00 74.38 80 ILE A C 1
ATOM 625 O O . ILE A 1 80 ? 18.684 0.047 -12.389 1.00 74.38 80 ILE A O 1
ATOM 629 N N . ASN A 1 81 ? 17.076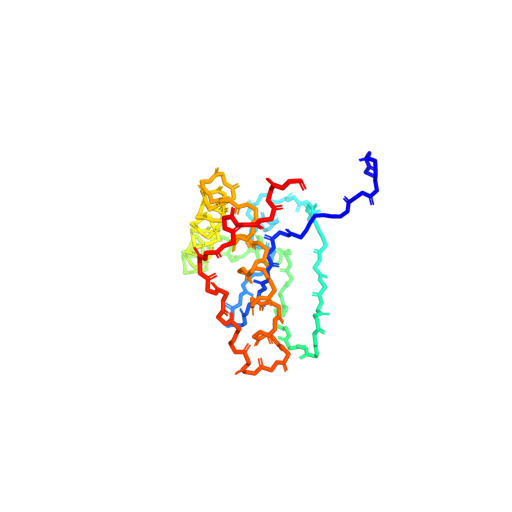 1.133 -11.265 1.00 71.81 81 ASN A N 1
ATOM 630 C CA . ASN A 1 81 ? 17.255 2.408 -11.957 1.00 71.81 81 ASN A CA 1
ATOM 631 C C . ASN A 1 81 ? 18.645 3.029 -11.792 1.00 71.81 81 ASN A C 1
ATOM 633 O O . ASN A 1 81 ? 19.052 3.814 -12.647 1.00 71.81 81 ASN A O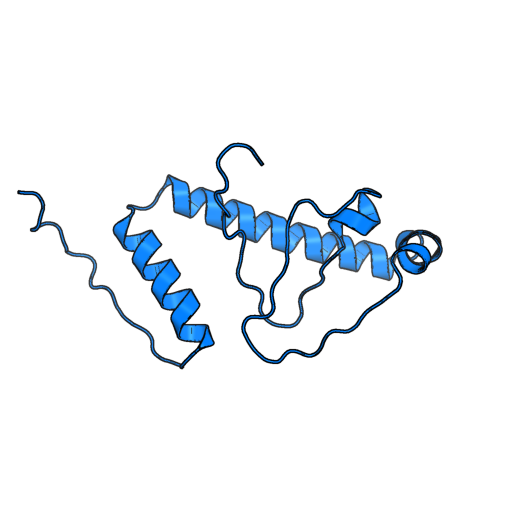 1
ATOM 637 N N . LEU A 1 82 ? 19.342 2.713 -10.702 1.00 76.56 82 LEU A N 1
ATOM 638 C CA . LEU A 1 82 ? 20.697 3.185 -10.444 1.00 76.56 82 LEU A CA 1
ATOM 639 C C . LEU A 1 82 ? 21.762 2.262 -11.050 1.00 76.56 82 LEU A C 1
ATOM 641 O O . LEU A 1 82 ? 22.794 2.750 -11.498 1.00 76.56 82 LEU A O 1
ATOM 645 N N . LEU A 1 83 ? 21.530 0.948 -11.018 1.00 76.31 83 LEU A N 1
ATOM 646 C CA . LEU A 1 83 ? 22.561 -0.061 -11.267 1.00 76.31 83 LEU A CA 1
ATOM 647 C C . LEU A 1 83 ? 22.562 -0.621 -12.694 1.00 76.31 83 LEU A C 1
ATOM 649 O O . LEU A 1 83 ? 23.599 -1.117 -13.125 1.00 76.31 83 LEU A O 1
ATOM 653 N N . TYR A 1 84 ? 21.445 -0.556 -13.425 1.00 70.81 84 TYR A N 1
ATOM 654 C CA . TYR A 1 84 ? 21.349 -1.137 -14.769 1.00 70.81 84 TYR A CA 1
ATOM 655 C C . TYR A 1 84 ? 21.457 -0.076 -15.878 1.00 70.81 84 TYR A C 1
ATOM 657 O O . TYR A 1 84 ? 20.895 1.021 -15.734 1.00 70.81 84 TYR A O 1
ATOM 665 N N . PRO A 1 85 ? 22.115 -0.404 -17.011 1.00 74.81 85 PRO A N 1
ATOM 666 C CA . PRO A 1 85 ? 22.122 0.427 -18.214 1.00 74.81 85 PRO A CA 1
ATOM 667 C C . PRO A 1 85 ? 20.710 0.833 -18.656 1.00 74.81 85 PRO A C 1
ATOM 669 O O . PRO A 1 85 ? 19.709 0.206 -18.296 1.00 74.81 85 PRO A O 1
ATOM 672 N N . LEU A 1 86 ? 20.607 1.936 -19.396 1.00 76.06 86 LEU A N 1
ATOM 673 C CA . LEU A 1 86 ? 19.314 2.488 -19.809 1.00 76.06 86 LEU A CA 1
ATOM 674 C C . LEU A 1 86 ? 18.532 1.509 -20.696 1.00 76.06 86 LEU A C 1
ATOM 676 O O . LEU A 1 86 ? 17.317 1.400 -20.554 1.00 76.06 86 LEU A O 1
ATOM 680 N N . GLU A 1 87 ? 19.233 0.780 -21.554 1.00 74.38 87 GLU A N 1
ATOM 681 C CA . GLU A 1 87 ? 18.715 -0.187 -22.518 1.00 74.38 87 GLU A CA 1
ATOM 682 C C . GLU A 1 87 ? 17.934 -1.301 -21.806 1.00 74.38 87 GLU A C 1
ATOM 684 O O . GLU A 1 87 ? 16.768 -1.545 -22.118 1.00 74.38 87 GLU A O 1
ATOM 689 N N . ASN A 1 88 ? 18.522 -1.892 -20.761 1.00 74.62 88 ASN A N 1
ATOM 690 C CA . ASN A 1 88 ? 17.891 -2.965 -19.985 1.00 74.62 88 ASN A CA 1
ATOM 691 C C . ASN A 1 88 ? 16.659 -2.465 -19.214 1.00 74.62 88 ASN A C 1
ATOM 693 O O . ASN A 1 88 ? 15.664 -3.180 -19.060 1.00 74.62 88 ASN A O 1
ATOM 697 N N . ARG A 1 89 ? 16.689 -1.209 -18.753 1.00 74.25 89 ARG A N 1
ATOM 698 C CA . ARG A 1 89 ? 15.550 -0.577 -18.068 1.00 74.25 89 ARG A CA 1
ATOM 699 C C . ARG A 1 89 ? 14.412 -0.259 -19.028 1.00 74.25 89 ARG A C 1
ATOM 701 O O . ARG A 1 89 ? 13.253 -0.463 -18.676 1.00 74.25 89 ARG A O 1
ATOM 708 N N . LEU A 1 90 ? 14.739 0.207 -20.233 1.00 78.44 90 LEU A N 1
ATOM 709 C CA . LEU A 1 90 ? 13.765 0.479 -21.285 1.00 78.44 90 LEU A CA 1
ATOM 710 C C . LEU A 1 90 ? 13.082 -0.813 -21.745 1.00 78.44 90 LEU A C 1
ATOM 712 O O . LEU A 1 90 ? 11.858 -0.851 -21.822 1.00 78.44 90 LEU A O 1
ATOM 716 N N . SER A 1 91 ? 13.857 -1.875 -21.971 1.00 77.00 91 SER A N 1
ATOM 717 C CA . SER A 1 91 ? 13.344 -3.214 -22.284 1.00 77.00 91 SER A CA 1
ATOM 718 C C . SER A 1 91 ? 12.375 -3.711 -21.205 1.00 77.00 91 SER A C 1
ATOM 720 O O . SER A 1 91 ? 11.232 -4.056 -21.509 1.00 77.00 91 SER A O 1
ATOM 722 N N . SER A 1 92 ? 12.776 -3.638 -19.931 1.00 70.56 92 SER A N 1
ATOM 723 C CA . SER A 1 92 ? 11.927 -4.048 -18.804 1.00 70.56 92 SER A CA 1
ATOM 724 C C . SER A 1 92 ? 10.616 -3.257 -18.742 1.00 70.56 92 SER A C 1
ATOM 726 O O . SER A 1 92 ? 9.563 -3.833 -18.481 1.00 70.56 92 SER A O 1
ATOM 728 N N . TYR A 1 93 ? 10.664 -1.949 -19.017 1.00 75.31 93 TYR A N 1
ATOM 729 C CA . TYR A 1 93 ? 9.482 -1.086 -19.049 1.00 75.31 93 TYR A CA 1
ATOM 730 C C . TYR A 1 93 ? 8.525 -1.449 -20.188 1.00 75.31 93 TYR A C 1
ATOM 732 O O . TYR A 1 93 ? 7.322 -1.584 -19.965 1.00 75.31 93 TYR A O 1
ATOM 740 N N . ILE A 1 94 ? 9.060 -1.624 -21.403 1.00 80.00 94 ILE A N 1
ATOM 741 C CA . ILE A 1 94 ? 8.281 -2.044 -22.573 1.00 80.00 94 ILE A CA 1
ATOM 742 C C . ILE A 1 94 ? 7.623 -3.390 -22.275 1.00 80.00 94 ILE A C 1
ATOM 744 O O . ILE A 1 94 ? 6.413 -3.524 -22.433 1.00 80.00 94 ILE A O 1
ATOM 748 N N . ASN A 1 95 ? 8.384 -4.350 -21.755 1.00 72.75 95 ASN A N 1
ATOM 749 C CA . ASN A 1 95 ? 7.864 -5.664 -21.407 1.00 72.75 95 ASN A CA 1
ATOM 750 C C . ASN A 1 95 ? 6.752 -5.584 -20.352 1.00 72.75 95 ASN A C 1
ATOM 752 O O . ASN A 1 95 ? 5.693 -6.179 -20.530 1.00 72.75 95 ASN A O 1
ATOM 756 N N . GLU A 1 96 ? 6.937 -4.803 -19.281 1.00 71.06 96 GLU A N 1
ATOM 757 C CA . GLU A 1 96 ? 5.895 -4.641 -18.266 1.00 71.06 96 GLU A CA 1
ATOM 758 C C . GLU A 1 96 ? 4.620 -4.038 -18.867 1.00 71.06 96 GLU A C 1
ATOM 760 O O . GLU A 1 96 ? 3.541 -4.533 -18.559 1.00 71.06 96 GLU A O 1
ATOM 765 N N . SER A 1 97 ? 4.733 -3.051 -19.766 1.00 69.06 97 SER A N 1
ATOM 766 C CA . SER A 1 97 ? 3.585 -2.458 -20.465 1.00 69.06 97 SER A CA 1
ATOM 767 C C . SER A 1 97 ? 2.890 -3.420 -21.436 1.00 69.06 97 SER A C 1
ATOM 769 O O . SER A 1 97 ? 1.664 -3.434 -21.492 1.00 69.06 97 SER A O 1
ATOM 771 N N . LEU A 1 98 ? 3.643 -4.273 -22.136 1.00 69.31 98 LEU A N 1
ATOM 772 C CA . LEU A 1 98 ? 3.098 -5.241 -23.090 1.00 69.31 98 LEU A CA 1
ATOM 773 C C . LEU A 1 98 ? 2.374 -6.385 -22.393 1.00 69.31 98 LEU A C 1
ATOM 775 O O . LEU A 1 98 ? 1.292 -6.753 -22.829 1.00 69.31 98 LEU A O 1
ATOM 779 N N . VAL A 1 99 ? 2.891 -6.869 -21.258 1.00 62.09 99 VAL A N 1
ATOM 780 C CA . VAL A 1 99 ? 2.219 -7.886 -20.427 1.00 62.09 99 VAL A CA 1
ATOM 781 C C . VAL A 1 99 ? 0.828 -7.423 -19.955 1.00 62.09 99 VAL A C 1
ATOM 783 O O . VAL A 1 99 ? -0.003 -8.259 -19.595 1.00 62.09 99 VAL A O 1
ATOM 786 N N . TYR A 1 100 ? 0.542 -6.115 -19.942 1.00 57.22 100 TYR A N 1
ATOM 787 C CA . TYR A 1 100 ? -0.812 -5.607 -19.688 1.00 57.22 100 TYR A CA 1
ATOM 788 C C . TYR A 1 100 ? -1.746 -5.678 -20.904 1.00 57.22 100 TYR A C 1
ATOM 790 O O . TYR A 1 100 ? -2.957 -5.752 -20.692 1.00 57.22 100 TYR A O 1
ATOM 798 N N . GLU A 1 101 ? -1.228 -5.643 -22.135 1.00 56.84 101 GLU A N 1
ATOM 799 C CA . GLU A 1 101 ? -2.031 -5.645 -23.366 1.00 56.84 101 GLU A CA 1
ATOM 800 C C . GLU A 1 101 ? -2.158 -7.046 -23.982 1.00 56.84 101 GLU A C 1
ATOM 802 O O . GLU A 1 101 ? -3.273 -7.452 -24.298 1.00 56.84 101 GLU A O 1
ATOM 807 N N . GLU A 1 102 ? -1.078 -7.830 -24.074 1.00 52.88 102 GLU A N 1
ATOM 808 C CA . GLU A 1 102 ? -1.070 -9.206 -24.593 1.00 52.88 102 GLU A CA 1
ATOM 809 C C . GLU A 1 102 ? 0.073 -10.028 -23.956 1.00 52.88 102 GLU A C 1
ATOM 811 O O . GLU A 1 102 ? 1.087 -9.487 -23.527 1.00 52.88 102 GLU A O 1
ATOM 816 N N . ASN A 1 103 ? -0.068 -11.357 -23.878 1.00 51.50 103 ASN A N 1
ATOM 817 C CA . ASN A 1 103 ? 0.898 -12.306 -23.282 1.00 51.50 103 ASN A CA 1
ATOM 818 C C . ASN A 1 103 ? 2.212 -12.450 -24.099 1.00 51.50 103 ASN A C 1
ATOM 820 O O . ASN A 1 103 ? 2.711 -13.554 -24.324 1.00 51.50 103 ASN A O 1
ATOM 824 N N . THR A 1 104 ? 2.769 -11.346 -24.582 1.00 51.44 104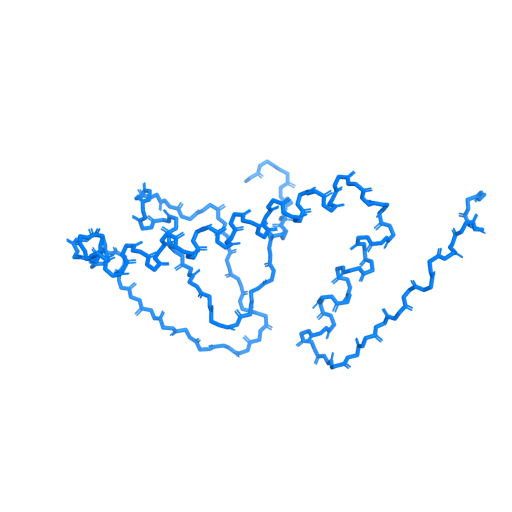 THR A N 1
ATOM 825 C CA . THR A 1 104 ? 3.890 -11.314 -25.517 1.00 51.44 104 THR A CA 1
ATOM 826 C C . THR A 1 104 ? 5.154 -10.902 -24.771 1.00 51.44 104 THR A C 1
ATOM 828 O O . THR A 1 104 ? 5.337 -9.739 -24.424 1.00 51.44 104 THR A O 1
ATOM 831 N N . TYR A 1 105 ? 6.020 -11.881 -24.503 1.00 51.66 105 TYR A N 1
ATOM 832 C CA . TYR A 1 105 ? 7.355 -11.663 -23.946 1.00 51.66 105 TYR A CA 1
ATOM 833 C C . TYR A 1 105 ? 8.326 -11.311 -25.077 1.00 51.66 105 TYR A C 1
ATOM 835 O O . TYR A 1 105 ? 8.465 -12.086 -26.024 1.00 51.66 105 TYR A O 1
ATOM 843 N N . ILE A 1 106 ? 8.996 -10.160 -24.983 1.00 53.72 106 ILE A N 1
ATOM 844 C CA . ILE A 1 106 ? 10.050 -9.765 -25.926 1.00 53.72 106 ILE A CA 1
ATOM 845 C C . ILE A 1 106 ? 11.396 -9.933 -25.226 1.00 53.72 106 ILE A C 1
ATOM 847 O O . ILE A 1 106 ? 11.699 -9.211 -24.277 1.00 53.72 106 ILE A O 1
ATOM 851 N N . ASP A 1 107 ? 12.181 -10.898 -25.702 1.00 48.84 107 ASP A N 1
ATOM 852 C CA . ASP A 1 107 ? 13.553 -11.112 -25.253 1.00 48.84 107 ASP A CA 1
ATOM 853 C C . ASP A 1 107 ? 14.479 -10.120 -25.961 1.00 48.84 107 ASP A C 1
ATOM 855 O O . ASP A 1 107 ? 14.559 -10.096 -27.192 1.00 48.84 107 ASP A O 1
ATOM 859 N N . PHE A 1 108 ? 15.146 -9.270 -25.187 1.00 50.72 108 PHE A N 1
ATOM 860 C CA . PHE A 1 108 ? 16.166 -8.369 -25.708 1.00 50.72 108 PHE A CA 1
ATOM 861 C C . PHE A 1 108 ? 17.516 -9.027 -25.453 1.00 50.72 108 PHE A C 1
ATOM 863 O O . PHE A 1 108 ? 18.037 -8.963 -24.343 1.00 50.72 108 PHE A O 1
ATOM 870 N N . ASP A 1 109 ? 18.047 -9.678 -26.485 1.00 41.91 109 ASP A N 1
ATOM 871 C CA . ASP A 1 109 ? 19.340 -10.359 -26.438 1.00 41.91 109 ASP A CA 1
ATOM 872 C C . ASP A 1 109 ? 20.444 -9.357 -26.020 1.00 41.91 109 ASP A C 1
ATOM 874 O O . ASP A 1 109 ? 20.631 -8.313 -26.655 1.00 41.91 109 ASP A O 1
ATOM 878 N N . GLU A 1 110 ? 21.135 -9.638 -24.908 1.00 48.53 110 GLU A N 1
ATOM 879 C CA . GLU A 1 110 ? 21.994 -8.719 -24.130 1.00 48.53 110 GLU A CA 1
ATOM 880 C C . GLU A 1 110 ? 23.343 -8.359 -24.801 1.00 48.53 110 GLU A C 1
ATOM 882 O O . GLU A 1 110 ? 24.369 -8.199 -24.141 1.00 48.53 110 GLU A O 1
ATOM 887 N N . ASN A 1 111 ? 23.393 -8.178 -26.121 1.00 41.72 111 ASN A N 1
ATOM 888 C CA . ASN A 1 111 ? 24.623 -7.744 -26.789 1.00 41.72 111 ASN A CA 1
ATOM 889 C C . ASN A 1 111 ? 24.383 -6.698 -27.882 1.00 41.72 111 ASN A C 1
ATOM 891 O O . ASN A 1 111 ? 24.490 -6.959 -29.077 1.00 41.72 111 ASN A O 1
ATOM 895 N N . LEU A 1 112 ? 24.144 -5.457 -27.451 1.00 42.78 112 LEU A N 1
ATOM 896 C CA . LEU A 1 112 ? 24.185 -4.267 -28.309 1.00 42.78 112 LEU A CA 1
ATOM 897 C C . LEU A 1 112 ? 25.447 -3.424 -28.057 1.00 42.78 112 LEU A C 1
ATOM 899 O O . LEU A 1 112 ? 25.397 -2.199 -28.035 1.00 42.78 112 LEU A O 1
ATOM 903 N N . ILE A 1 113 ? 26.610 -4.074 -27.922 1.00 38.91 113 ILE A N 1
ATOM 904 C CA . ILE A 1 113 ? 27.921 -3.394 -27.841 1.00 38.91 113 ILE A CA 1
ATOM 905 C C . ILE A 1 113 ? 28.315 -2.725 -29.186 1.00 38.91 113 ILE A C 1
ATOM 907 O O . ILE A 1 113 ? 29.281 -1.975 -29.239 1.00 38.91 113 ILE A O 1
ATOM 911 N N . ASN A 1 114 ? 27.561 -2.910 -30.277 1.00 38.84 114 ASN A N 1
ATOM 912 C CA . ASN A 1 114 ? 27.961 -2.455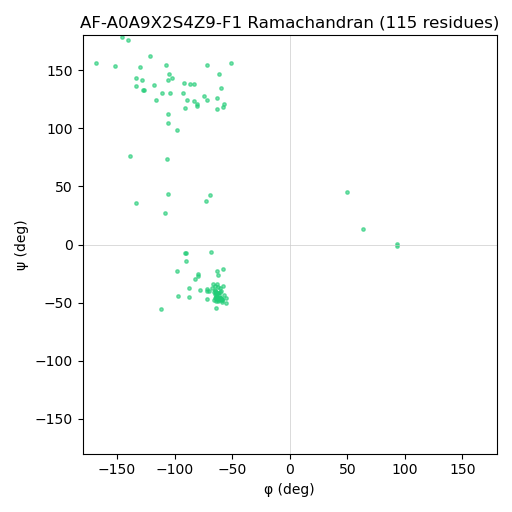 -31.621 1.00 38.84 114 ASN A CA 1
ATOM 913 C C . ASN A 1 114 ? 27.186 -1.259 -32.205 1.00 38.84 114 ASN A C 1
ATOM 915 O O . ASN A 1 114 ? 27.114 -1.132 -33.423 1.00 38.84 114 ASN A O 1
ATOM 919 N N . ILE A 1 115 ? 26.617 -0.361 -31.393 1.00 39.34 115 ILE A N 1
ATOM 920 C CA . ILE A 1 115 ? 26.068 0.904 -31.936 1.00 39.34 115 ILE A CA 1
ATOM 921 C C . ILE A 1 115 ? 26.470 2.145 -31.134 1.00 39.34 115 ILE A C 1
ATOM 923 O O . ILE A 1 115 ? 25.712 3.102 -31.007 1.00 39.34 115 ILE A O 1
ATOM 927 N N . ALA A 1 116 ? 27.697 2.130 -30.614 1.00 31.19 116 ALA A N 1
ATOM 928 C CA . ALA A 1 116 ? 28.395 3.338 -30.194 1.00 31.19 116 ALA A CA 1
ATOM 929 C C . ALA A 1 116 ? 29.503 3.668 -31.211 1.00 31.19 116 ALA A C 1
ATOM 931 O O . ALA A 1 116 ? 30.684 3.462 -30.941 1.00 31.19 116 ALA A O 1
ATOM 932 N N . GLU A 1 117 ? 29.089 4.161 -32.379 1.00 30.00 117 GLU A N 1
ATOM 933 C CA . GLU A 1 117 ? 29.830 5.166 -33.157 1.00 30.00 117 GLU A CA 1
ATOM 934 C C . GLU A 1 117 ? 28.924 6.383 -33.363 1.00 30.00 117 GLU A C 1
ATOM 936 O O . GLU A 1 117 ? 27.729 6.177 -33.684 1.00 30.00 117 GLU A O 1
#

Sequence (117 aa):
MPNGRNSLLAFYKPFRVIGDIEVVKNQSSTGTIQAFSTCYCLAISMEKVRLELTKDRKFLKFTCESLAEKLAAVSMNRSINLLYPLENRLSSYINESLVYEENTYIDFDENLINIAE